Protein AF-A0A3B9EPR7-F1 (afdb_monomer_lite)

Structure (mmCIF, N/CA/C/O backbone):
data_AF-A0A3B9EPR7-F1
#
_entry.id   AF-A0A3B9EPR7-F1
#
loop_
_atom_site.group_P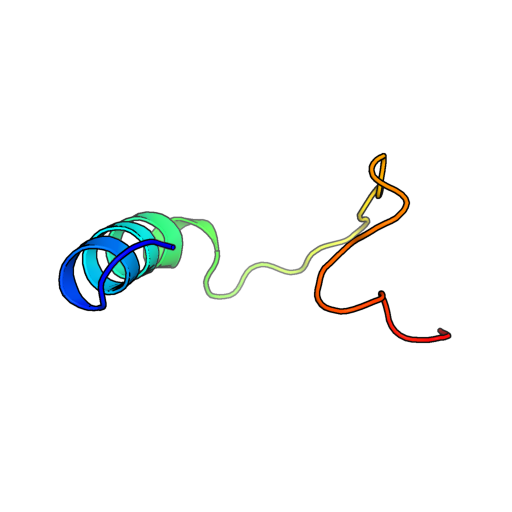DB
_atom_site.id
_atom_site.type_symbol
_atom_site.label_atom_id
_atom_site.label_alt_id
_atom_site.label_comp_id
_atom_site.label_asym_id
_atom_site.label_entity_id
_atom_site.label_seq_id
_atom_site.pdbx_PDB_ins_code
_atom_site.Cartn_x
_atom_site.Cartn_y
_atom_site.Cartn_z
_atom_site.occupancy
_atom_site.B_iso_or_equiv
_atom_site.auth_seq_id
_atom_site.auth_comp_id
_atom_site.auth_asym_id
_atom_site.auth_atom_id
_atom_site.pdbx_PDB_model_num
ATOM 1 N N . MET A 1 1 ? 10.962 12.883 -0.089 1.00 85.25 1 MET A N 1
ATOM 2 C CA . MET A 1 1 ? 10.712 11.540 0.476 1.00 85.25 1 MET A CA 1
ATOM 3 C C . MET A 1 1 ? 9.919 11.786 1.738 1.00 85.25 1 MET A C 1
ATOM 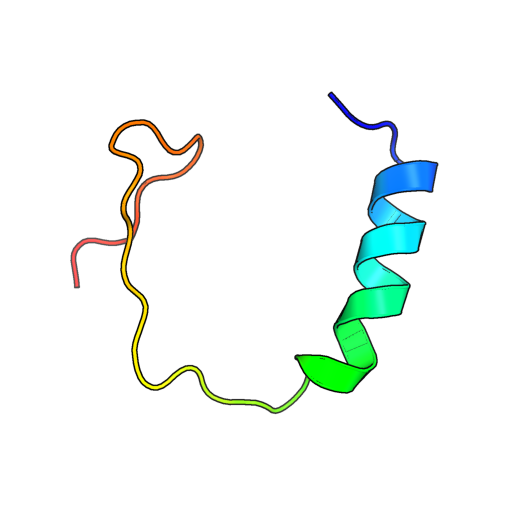5 O O . MET A 1 1 ? 10.390 12.624 2.495 1.00 85.25 1 MET A O 1
ATOM 9 N N . PRO A 1 2 ? 8.726 11.197 1.897 1.00 92.88 2 PRO A N 1
ATOM 10 C CA . PRO A 1 2 ? 7.917 11.465 3.076 1.00 92.88 2 PRO A CA 1
ATOM 11 C C . PRO A 1 2 ? 8.632 10.985 4.339 1.00 92.88 2 PRO A C 1
ATOM 13 O O . PRO A 1 2 ? 9.411 10.025 4.291 1.00 92.88 2 PRO A O 1
ATOM 16 N N . GLU A 1 3 ? 8.372 11.656 5.449 1.00 97.75 3 GLU A N 1
ATOM 17 C CA . GLU A 1 3 ? 8.875 11.274 6.762 1.00 97.75 3 GLU A CA 1
ATOM 18 C C . GLU A 1 3 ? 8.058 10.116 7.351 1.00 97.75 3 GLU A C 1
ATOM 20 O O . GLU A 1 3 ? 6.921 9.852 6.954 1.00 97.75 3 GLU A O 1
ATOM 25 N N . LEU A 1 4 ? 8.629 9.417 8.337 1.00 97.75 4 LEU A N 1
ATOM 26 C CA . LEU A 1 4 ? 7.968 8.291 9.010 1.00 97.75 4 LEU A CA 1
ATOM 27 C C . LEU A 1 4 ? 6.544 8.614 9.519 1.00 97.75 4 LEU A C 1
ATOM 29 O O . LEU A 1 4 ? 5.654 7.791 9.295 1.00 97.75 4 LEU A O 1
ATOM 33 N N . PRO A 1 5 ? 6.277 9.784 10.138 1.00 97.94 5 PRO A N 1
ATOM 34 C CA . PRO A 1 5 ? 4.924 10.143 10.574 1.00 97.94 5 PRO A CA 1
ATOM 35 C C . PRO A 1 5 ? 3.907 10.259 9.426 1.00 97.94 5 PRO A C 1
ATOM 37 O O . PRO A 1 5 ? 2.748 9.856 9.566 1.00 97.94 5 PRO A O 1
ATOM 40 N N . GLU A 1 6 ? 4.334 10.775 8.272 1.00 98.31 6 GLU A N 1
ATOM 41 C CA . GLU A 1 6 ? 3.484 10.897 7.084 1.00 98.31 6 GLU A CA 1
ATOM 42 C C . GLU A 1 6 ? 3.168 9.512 6.509 1.00 98.31 6 GLU A C 1
ATOM 44 O O . GLU A 1 6 ? 2.017 9.212 6.182 1.00 98.31 6 GLU A O 1
ATOM 49 N N . VAL A 1 7 ? 4.179 8.636 6.456 1.00 97.94 7 VAL A N 1
ATOM 50 C CA . VAL A 1 7 ? 4.025 7.245 6.008 1.00 97.94 7 VAL A CA 1
ATOM 51 C C . VAL A 1 7 ? 3.028 6.491 6.890 1.00 97.94 7 VAL A C 1
ATO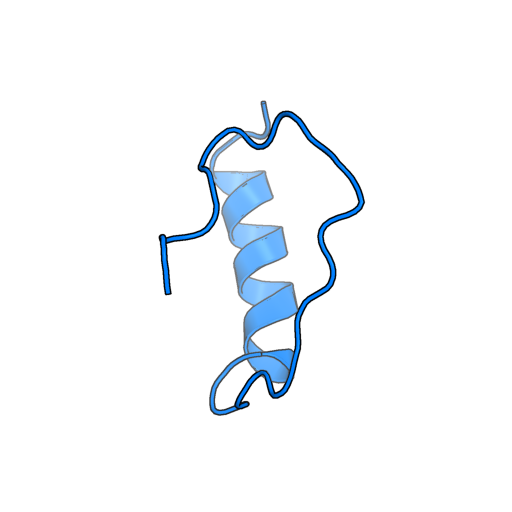M 53 O O . VAL A 1 7 ? 2.152 5.807 6.360 1.00 97.94 7 VAL A O 1
ATOM 56 N N . GLU A 1 8 ? 3.103 6.639 8.214 1.00 98.38 8 GLU A N 1
ATOM 57 C CA . GLU A 1 8 ? 2.193 5.948 9.138 1.00 98.38 8 GLU A CA 1
ATOM 58 C C . GLU A 1 8 ? 0.743 6.430 9.004 1.00 98.38 8 GLU A C 1
ATOM 60 O O . GLU A 1 8 ? -0.192 5.628 9.071 1.00 98.38 8 GLU A O 1
ATOM 65 N N . THR A 1 9 ? 0.549 7.727 8.752 1.00 98.25 9 THR A N 1
ATOM 66 C CA . THR A 1 9 ? -0.780 8.305 8.507 1.00 98.25 9 THR A CA 1
ATOM 67 C C . THR A 1 9 ? -1.422 7.683 7.266 1.00 98.25 9 THR A C 1
ATOM 69 O O . THR A 1 9 ? -2.560 7.214 7.320 1.00 98.25 9 THR A O 1
ATOM 72 N N . VAL A 1 10 ? -0.673 7.609 6.160 1.00 98.00 10 VAL A N 1
ATOM 73 C CA . VAL A 1 10 ? -1.144 6.986 4.913 1.00 98.00 10 VAL A CA 1
ATOM 74 C C . VAL A 1 10 ? -1.396 5.490 5.111 1.00 98.00 10 VAL A C 1
ATOM 76 O O . VAL A 1 10 ? -2.433 4.981 4.687 1.00 98.00 10 VAL A O 1
ATOM 79 N N . ARG A 1 11 ? -0.490 4.784 5.800 1.00 97.94 11 ARG A N 1
ATOM 80 C CA . ARG A 1 11 ? -0.616 3.346 6.078 1.00 97.94 11 ARG A CA 1
ATOM 81 C C . ARG A 1 11 ? -1.894 3.025 6.860 1.00 97.94 11 ARG A C 1
ATOM 83 O O . ARG A 1 11 ? -2.651 2.155 6.435 1.00 97.94 11 ARG A O 1
ATOM 90 N N . ARG A 1 12 ? -2.168 3.746 7.957 1.00 98.31 12 ARG A N 1
ATOM 91 C CA . ARG A 1 12 ? -3.398 3.583 8.761 1.00 98.31 12 ARG A CA 1
ATOM 92 C C . ARG A 1 12 ? -4.663 3.901 7.973 1.00 98.31 12 ARG A C 1
ATOM 94 O O . ARG A 1 12 ? -5.668 3.230 8.162 1.00 98.31 12 ARG A O 1
ATOM 101 N N . GLY A 1 13 ? -4.616 4.905 7.098 1.00 98.25 13 GLY A N 1
ATOM 102 C CA . GLY A 1 13 ? -5.755 5.260 6.253 1.00 98.25 13 GLY A CA 1
ATOM 103 C C . GLY A 1 13 ? -6.096 4.191 5.210 1.00 98.25 13 GLY A C 1
ATOM 104 O O . GLY A 1 13 ? -7.268 3.977 4.916 1.00 98.25 13 GLY A O 1
ATOM 105 N N . LEU A 1 14 ? -5.087 3.503 4.667 1.00 98.12 14 LEU A N 1
ATOM 106 C CA . LEU A 1 14 ? -5.270 2.475 3.638 1.00 98.12 14 LEU A CA 1
ATOM 107 C C . LEU A 1 14 ? -5.673 1.104 4.195 1.00 98.12 14 LEU A C 1
ATOM 109 O O . LEU A 1 14 ? -6.388 0.362 3.522 1.00 98.12 14 LEU A O 1
ATOM 113 N N . GLU A 1 15 ? -5.231 0.759 5.406 1.00 98.38 15 GLU A N 1
ATOM 114 C CA . GLU A 1 15 ? -5.428 -0.567 6.008 1.00 98.38 15 GLU A CA 1
ATOM 115 C C . GLU A 1 15 ? -6.880 -1.095 5.938 1.00 98.38 15 GLU A C 1
ATOM 117 O O . GLU A 1 15 ? -7.052 -2.207 5.434 1.00 98.38 15 GLU A O 1
ATOM 122 N N . PRO A 1 16 ? -7.936 -0.333 6.299 1.00 97.94 16 PRO A N 1
ATOM 123 C CA . PRO A 1 16 ? -9.315 -0.834 6.264 1.00 97.94 16 PRO A CA 1
ATOM 124 C C . PRO A 1 16 ? -9.822 -1.190 4.860 1.00 97.94 16 PRO A C 1
ATOM 126 O O . PRO A 1 16 ? -10.705 -2.031 4.718 1.00 97.94 16 PRO A O 1
ATOM 129 N N . ALA A 1 17 ? -9.288 -0.539 3.823 1.00 97.00 17 ALA A N 1
ATOM 130 C CA . ALA A 1 17 ? -9.691 -0.764 2.437 1.00 97.00 17 ALA A CA 1
ATOM 131 C C . ALA A 1 17 ? -8.878 -1.874 1.753 1.00 97.00 17 ALA A C 1
ATOM 133 O O . ALA A 1 17 ? -9.322 -2.428 0.751 1.00 97.00 17 ALA A O 1
ATOM 134 N N . MET A 1 18 ? -7.681 -2.180 2.262 1.00 96.56 18 MET A N 1
ATOM 135 C CA . MET A 1 18 ? -6.740 -3.097 1.612 1.00 96.56 18 MET A CA 1
ATOM 136 C C . MET A 1 18 ? -6.616 -4.445 2.325 1.00 96.56 18 MET A C 1
ATOM 138 O O . MET A 1 18 ? -6.380 -5.463 1.675 1.00 96.56 18 MET A O 1
ATOM 142 N N . GLN A 1 19 ? -6.740 -4.482 3.653 1.00 97.69 19 GLN A N 1
ATOM 143 C CA . GLN A 1 19 ? -6.492 -5.698 4.419 1.00 97.69 19 GLN A CA 1
ATOM 144 C C . GLN A 1 19 ? -7.534 -6.784 4.109 1.00 97.69 19 GLN A C 1
ATOM 146 O O . GLN A 1 19 ? -8.734 -6.529 4.071 1.00 97.69 19 GLN A O 1
ATOM 151 N N . GLY A 1 20 ? -7.061 -8.014 3.880 1.00 97.44 20 GLY A N 1
ATOM 152 C CA . GLY A 1 20 ? -7.907 -9.165 3.537 1.00 97.44 20 GLY A CA 1
ATOM 153 C C . GLY A 1 20 ? -8.392 -9.201 2.083 1.00 97.44 20 GLY A C 1
ATOM 154 O O . GLY A 1 20 ? -8.997 -10.191 1.681 1.00 97.44 20 GLY A O 1
ATOM 155 N N . GLN A 1 21 ? -8.105 -8.168 1.286 1.00 97.06 21 GLN A N 1
ATOM 156 C CA . GLN A 1 21 ? -8.481 -8.118 -0.124 1.00 97.06 21 GLN A CA 1
ATOM 157 C C . GLN A 1 21 ? -7.445 -8.822 -1.006 1.00 97.06 21 GLN A C 1
ATOM 159 O O . GLN A 1 21 ? -6.236 -8.732 -0.772 1.00 97.06 21 GLN A O 1
ATOM 164 N N . ARG A 1 22 ? -7.918 -9.498 -2.058 1.00 95.81 22 ARG A N 1
ATOM 165 C CA . ARG A 1 22 ? -7.067 -10.063 -3.112 1.00 95.81 22 ARG A CA 1
ATOM 166 C C . ARG A 1 22 ? -7.043 -9.109 -4.302 1.00 95.81 22 ARG A C 1
ATOM 168 O O . ARG A 1 22 ? -8.087 -8.680 -4.777 1.00 95.81 22 ARG A O 1
ATOM 175 N N . LEU A 1 23 ? -5.846 -8.791 -4.789 1.00 92.75 23 LEU A N 1
ATOM 176 C CA . LEU A 1 23 ? -5.682 -8.077 -6.052 1.00 92.75 23 LEU A CA 1
ATOM 177 C C . LEU A 1 23 ? -5.784 -9.076 -7.208 1.00 92.75 23 LEU A C 1
ATOM 179 O O . LEU A 1 23 ? -4.941 -9.965 -7.321 1.00 92.75 23 LEU A O 1
ATOM 183 N N . ASP A 1 24 ? -6.796 -8.921 -8.061 1.00 94.38 24 ASP A N 1
ATOM 184 C CA . ASP A 1 24 ? -6.996 -9.797 -9.225 1.00 94.38 24 ASP A CA 1
ATOM 185 C C . ASP A 1 24 ? -6.089 -9.423 -10.404 1.00 94.38 24 ASP A C 1
ATOM 187 O O . ASP A 1 24 ? -5.605 -10.292 -11.126 1.00 94.38 24 ASP A O 1
ATOM 191 N N . ALA A 1 25 ? -5.833 -8.126 -10.595 1.00 91.69 25 ALA A N 1
ATOM 192 C CA . ALA A 1 25 ? -4.946 -7.610 -11.631 1.00 91.69 25 ALA A CA 1
ATOM 193 C C . ALA A 1 25 ? -4.336 -6.260 -11.221 1.00 91.69 25 ALA A C 1
ATOM 195 O O . ALA A 1 25 ? -4.951 -5.478 -10.495 1.00 91.69 25 ALA A O 1
ATOM 196 N N . ALA A 1 26 ? -3.143 -5.957 -11.736 1.00 89.50 26 ALA A N 1
ATOM 197 C CA . ALA A 1 26 ? -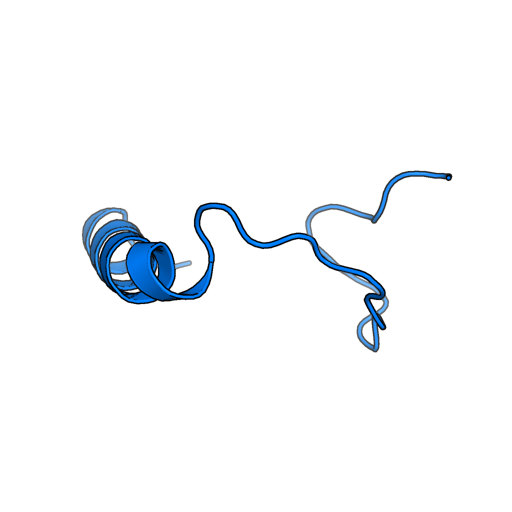2.486 -4.661 -11.585 1.00 89.50 26 ALA A CA 1
ATOM 198 C C . ALA A 1 26 ? -1.891 -4.213 -12.926 1.00 89.50 26 ALA A C 1
ATOM 200 O O . ALA A 1 26 ? -1.282 -5.007 -13.639 1.00 89.50 26 ALA A O 1
ATOM 201 N N . VAL A 1 27 ? -2.052 -2.932 -13.272 1.00 89.88 27 VAL A N 1
ATOM 202 C CA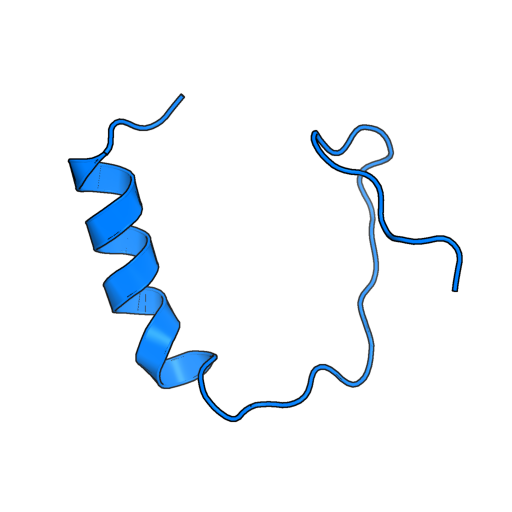 . VAL A 1 27 ? -1.506 -2.346 -14.507 1.00 89.88 27 VAL A CA 1
ATOM 203 C C . VAL A 1 27 ? -0.477 -1.282 -14.146 1.00 89.88 27 VAL A C 1
ATOM 205 O O . VAL A 1 27 ? -0.822 -0.228 -13.610 1.00 89.88 27 VAL A O 1
ATOM 208 N N . ALA A 1 28 ? 0.791 -1.527 -14.472 1.00 89.12 28 ALA A N 1
ATOM 209 C CA . ALA A 1 28 ? 1.866 -0.563 -14.275 1.00 89.12 28 ALA A CA 1
ATOM 210 C C . ALA A 1 28 ? 2.004 0.350 -15.504 1.00 89.12 28 ALA A C 1
ATOM 212 O O . ALA A 1 28 ? 2.377 -0.097 -16.583 1.00 89.12 28 ALA A O 1
ATOM 213 N N . ARG A 1 29 ? 1.727 1.652 -15.344 1.00 92.19 29 ARG A N 1
ATOM 214 C CA . ARG A 1 29 ? 1.906 2.667 -16.409 1.00 92.19 29 ARG A CA 1
ATOM 215 C C . ARG A 1 29 ? 3.174 3.511 -16.253 1.00 92.19 29 ARG A C 1
ATOM 217 O O . ARG A 1 29 ? 3.370 4.473 -16.988 1.00 92.19 29 ARG A O 1
ATOM 224 N N . ARG A 1 30 ? 4.024 3.173 -15.280 1.00 90.62 30 ARG A N 1
ATOM 225 C CA . ARG A 1 30 ? 5.278 3.874 -14.994 1.00 90.62 30 ARG A CA 1
ATOM 226 C C . ARG A 1 30 ? 6.450 2.893 -15.116 1.00 90.62 30 ARG A C 1
ATOM 228 O O . ARG A 1 30 ? 6.488 1.943 -14.339 1.00 90.62 30 ARG A O 1
ATOM 235 N N . PRO A 1 31 ? 7.411 3.130 -16.026 1.00 84.19 31 PRO A N 1
ATOM 236 C CA . PRO A 1 31 ? 8.483 2.172 -16.305 1.00 84.19 31 PRO A CA 1
ATOM 237 C C . PRO A 1 31 ? 9.595 2.142 -15.242 1.00 84.19 31 PRO A C 1
ATOM 239 O O . PRO A 1 31 ? 10.351 1.183 -15.179 1.00 84.19 31 PRO A O 1
ATOM 242 N N . ASN A 1 32 ? 9.717 3.173 -14.401 1.00 89.06 32 ASN A N 1
ATOM 243 C CA . ASN A 1 32 ? 10.819 3.344 -13.446 1.00 89.06 32 ASN A CA 1
ATOM 244 C C . ASN A 1 32 ? 10.341 3.328 -11.985 1.00 89.06 32 ASN A C 1
ATOM 246 O O . ASN A 1 32 ? 10.498 4.306 -11.244 1.00 89.06 32 ASN A O 1
ATOM 250 N N . LEU A 1 33 ? 9.709 2.228 -11.575 1.00 90.69 33 LEU A N 1
ATOM 251 C CA . LEU A 1 33 ? 9.384 2.006 -10.168 1.00 90.69 33 LEU A CA 1
ATOM 252 C C . LEU A 1 33 ? 10.664 1.796 -9.351 1.00 90.69 33 LEU A C 1
ATOM 254 O O . LEU A 1 33 ? 11.627 1.203 -9.826 1.00 90.69 33 LEU A O 1
ATOM 258 N N . ARG A 1 34 ? 10.658 2.268 -8.097 1.00 89.75 34 ARG A N 1
ATOM 259 C CA . ARG A 1 34 ? 11.771 2.049 -7.156 1.00 89.75 34 ARG A CA 1
ATOM 260 C C . ARG A 1 34 ? 12.025 0.558 -6.917 1.00 89.75 34 ARG A C 1
ATOM 262 O O . ARG A 1 34 ? 13.168 0.166 -6.720 1.00 89.75 34 ARG A O 1
ATOM 269 N N . PHE A 1 35 ? 10.956 -0.234 -6.944 1.00 90.25 35 PHE A N 1
ATOM 270 C CA . PHE A 1 35 ? 10.995 -1.688 -6.914 1.00 90.25 35 PHE A CA 1
ATOM 271 C C . PHE A 1 35 ? 10.254 -2.200 -8.152 1.00 90.25 35 PHE A C 1
ATOM 273 O O . PHE A 1 35 ? 9.103 -1.797 -8.353 1.00 90.25 35 PHE A O 1
ATOM 280 N N . PRO A 1 36 ? 10.893 -3.017 -9.003 1.00 86.44 36 PRO A N 1
ATOM 281 C CA . PRO A 1 36 ? 10.209 -3.633 -10.130 1.00 86.44 36 PRO A CA 1
ATOM 282 C C . PRO A 1 36 ? 9.157 -4.638 -9.637 1.00 86.44 36 PRO A C 1
ATOM 284 O O . PRO A 1 36 ? 9.230 -5.127 -8.507 1.00 86.44 36 PRO A O 1
ATOM 287 N N . PHE A 1 37 ? 8.176 -4.942 -10.488 1.00 84.31 37 PHE A N 1
ATOM 288 C CA . PHE A 1 37 ? 7.308 -6.097 -10.257 1.00 84.31 37 PHE A CA 1
ATOM 289 C C . PHE A 1 37 ? 8.129 -7.391 -10.389 1.00 84.31 37 PHE A C 1
ATOM 291 O O . PHE A 1 37 ? 9.095 -7.401 -11.153 1.00 84.31 37 PHE A O 1
ATOM 298 N N . PRO A 1 38 ? 7.778 -8.455 -9.647 1.00 81.62 38 PRO A N 1
ATOM 299 C CA . PRO A 1 38 ? 8.434 -9.748 -9.796 1.00 81.62 38 PRO A CA 1
ATOM 300 C C . PRO A 1 38 ? 8.207 -10.320 -11.201 1.00 81.62 38 PRO A C 1
ATOM 302 O O . PRO A 1 38 ? 7.140 -10.117 -11.788 1.00 81.62 38 PRO A O 1
ATOM 305 N N . ASP A 1 39 ? 9.201 -11.052 -11.706 1.00 78.06 39 ASP A N 1
ATOM 306 C CA . ASP A 1 39 ? 9.057 -11.901 -12.887 1.00 78.06 39 ASP A CA 1
ATOM 307 C C . ASP A 1 39 ? 8.101 -13.036 -12.493 1.00 78.06 39 ASP A C 1
ATOM 309 O O . 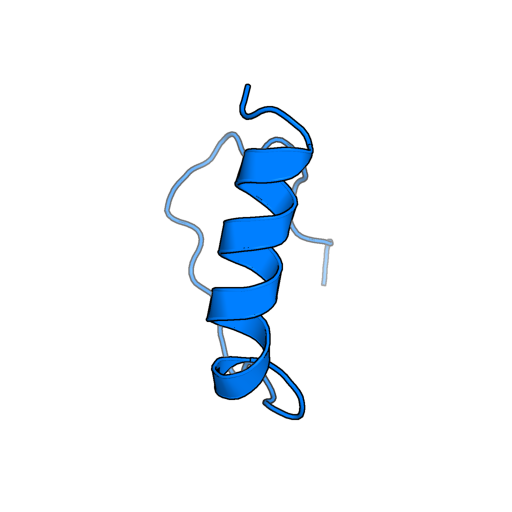ASP A 1 39 ? 8.438 -13.862 -11.646 1.00 78.06 39 ASP A O 1
ATOM 313 N N . GLY A 1 40 ? 6.859 -12.974 -12.973 1.00 66.19 40 GLY A N 1
ATOM 314 C CA . GLY A 1 40 ? 5.811 -13.945 -12.635 1.00 66.19 40 GLY A CA 1
ATOM 315 C C . GLY A 1 40 ? 6.134 -15.372 -13.056 1.00 66.19 40 GLY A C 1
ATOM 316 O O . GLY A 1 40 ? 6.879 -15.549 -14.045 1.00 66.19 40 GLY A O 1
#

Sequence (40 aa):
MPELPEVETVRRGLEPAMQGQRLDAAVARRPNLRFPFPDG

Radius of gyration: 13.29 Å; chains: 1; bounding box: 22×26×27 Å

pLDDT: mean 92.59, std 6.83, range [66.19, 98.38]

Foldseek 3Di:
DDDPVVVVVVVVVCCVVPPPDDDPDDDDPDPDDPDDDDPD

Secondary structure (DSSP, 8-state):
---HHHHHHHHHHHHHHHTTPPP-------S--SSPPP--